Protein AF-A0A9W9CUQ9-F1 (afdb_monomer_lite)

InterPro domains:
  IPR060484 CLU5d, C-terminal domain [PF27672] (57-124)

Organism: NCBI:txid1191159

Structure (mmCIF, N/CA/C/O backbone):
data_AF-A0A9W9CUQ9-F1
#
_entry.id   AF-A0A9W9CUQ9-F1
#
loop_
_atom_site.group_PDB
_atom_site.id
_atom_site.type_symbol
_atom_site.label_atom_id
_atom_site.label_alt_id
_atom_site.label_comp_id
_atom_site.label_asym_id
_atom_site.label_entity_id
_atom_site.label_seq_id
_atom_site.pdbx_PDB_ins_code
_atom_site.Cartn_x
_atom_site.Cartn_y
_atom_site.Cartn_z
_atom_site.occupancy
_atom_site.B_iso_or_equiv
_atom_site.auth_seq_id
_atom_site.auth_comp_id
_atom_site.auth_asym_id
_atom_site.auth_atom_id
_atom_site.pdbx_PDB_model_num
ATOM 1 N N . MET A 1 1 ? 67.236 -19.296 -30.597 1.00 44.97 1 MET A N 1
ATOM 2 C CA . MET A 1 1 ? 67.811 -18.253 -29.717 1.00 44.97 1 MET A CA 1
ATOM 3 C C . MET A 1 1 ? 67.276 -18.563 -28.316 1.00 44.97 1 MET A C 1
ATOM 5 O O . MET A 1 1 ? 66.109 -18.320 -28.079 1.00 44.97 1 MET A O 1
ATOM 9 N N . LYS A 1 2 ? 67.867 -19.493 -27.552 1.00 45.69 2 LYS A N 1
ATOM 10 C CA . LYS A 1 2 ? 68.984 -19.289 -26.605 1.00 45.69 2 LYS A CA 1
ATOM 11 C C . LYS A 1 2 ? 68.823 -18.004 -25.780 1.00 45.69 2 LYS A C 1
ATOM 13 O O . LYS A 1 2 ? 69.174 -16.950 -26.288 1.00 45.69 2 LYS A O 1
ATOM 18 N N . SER A 1 3 ? 68.305 -18.129 -24.554 1.00 54.09 3 SER A N 1
ATOM 19 C CA . SER A 1 3 ? 69.015 -17.692 -23.338 1.00 54.09 3 SER A CA 1
ATOM 20 C C . SER A 1 3 ? 68.266 -18.079 -22.055 1.00 54.09 3 SER A C 1
ATOM 22 O O . SER A 1 3 ? 67.219 -17.536 -21.725 1.00 54.09 3 SER A O 1
ATOM 24 N N . THR A 1 4 ? 68.857 -19.052 -21.363 1.00 56.03 4 THR A N 1
ATOM 25 C CA . THR A 1 4 ? 68.800 -19.349 -19.918 1.00 56.03 4 THR A CA 1
ATOM 26 C C . THR A 1 4 ? 69.372 -18.176 -19.101 1.00 56.03 4 THR A C 1
ATOM 28 O O . THR A 1 4 ? 70.022 -17.346 -19.733 1.00 56.03 4 THR A O 1
ATOM 31 N N . ILE A 1 5 ? 69.249 -18.211 -17.748 1.00 55.03 5 ILE A N 1
ATOM 32 C CA . ILE A 1 5 ? 70.002 -17.485 -16.664 1.00 55.03 5 ILE A CA 1
ATOM 33 C C . ILE A 1 5 ? 69.031 -16.603 -15.835 1.00 55.03 5 ILE A C 1
ATOM 35 O O . ILE A 1 5 ? 68.306 -15.823 -16.429 1.00 55.03 5 ILE A O 1
ATOM 39 N N . ILE A 1 6 ? 68.882 -16.615 -14.499 1.00 59.88 6 ILE A N 1
ATOM 40 C CA . ILE A 1 6 ? 69.576 -17.145 -13.301 1.00 59.88 6 ILE A CA 1
ATOM 41 C C . ILE A 1 6 ? 68.516 -17.104 -12.168 1.00 59.88 6 ILE A C 1
ATOM 43 O O . ILE A 1 6 ? 67.824 -16.106 -12.011 1.00 59.88 6 ILE A O 1
ATOM 47 N N . SER A 1 7 ? 68.183 -18.208 -11.497 1.00 66.81 7 SER A N 1
ATOM 48 C CA . SER A 1 7 ? 68.726 -18.619 -10.189 1.00 66.81 7 SER A CA 1
ATOM 49 C C . SER A 1 7 ? 68.905 -17.501 -9.150 1.00 66.81 7 SER A C 1
ATOM 51 O O . SER A 1 7 ? 70.019 -17.042 -8.921 1.00 66.81 7 SER A O 1
ATOM 53 N N . LEU A 1 8 ? 67.849 -17.182 -8.405 1.00 54.94 8 LEU A N 1
ATOM 54 C CA . LEU A 1 8 ? 67.991 -16.691 -7.032 1.00 54.94 8 LEU A CA 1
ATOM 55 C C . LEU A 1 8 ? 67.170 -17.591 -6.109 1.00 54.94 8 LEU A C 1
ATOM 57 O O . LEU A 1 8 ? 65.984 -17.391 -5.866 1.00 54.94 8 LEU A O 1
ATOM 61 N N . CYS A 1 9 ? 67.849 -18.644 -5.656 1.00 54.31 9 CYS A N 1
ATOM 62 C CA . CYS A 1 9 ? 67.515 -19.382 -4.452 1.00 54.31 9 CYS A CA 1
ATOM 63 C C . CYS A 1 9 ? 67.770 -18.443 -3.269 1.00 54.31 9 CYS A C 1
ATOM 65 O O . CYS A 1 9 ? 68.913 -18.283 -2.838 1.00 54.31 9 CYS A O 1
ATOM 67 N N . THR A 1 10 ? 66.720 -17.789 -2.778 1.00 58.09 10 THR A N 1
ATOM 68 C CA . THR A 1 10 ? 66.776 -17.134 -1.473 1.00 58.09 10 THR A CA 1
ATOM 69 C C . THR A 1 10 ? 66.335 -18.147 -0.430 1.00 58.09 10 THR A C 1
ATOM 71 O O . THR A 1 10 ? 65.205 -18.634 -0.427 1.00 58.09 10 THR A O 1
ATOM 74 N N . LEU A 1 11 ? 67.315 -18.489 0.397 1.00 51.59 11 LEU A N 1
ATOM 75 C CA . LEU A 1 11 ? 67.279 -19.381 1.540 1.00 51.59 11 LEU A CA 1
ATOM 76 C C . LEU A 1 11 ? 66.112 -19.088 2.497 1.00 51.59 11 LEU A C 1
ATOM 78 O O . LEU A 1 11 ? 65.711 -17.945 2.703 1.00 51.59 11 LEU A O 1
ATOM 82 N N . MET A 1 12 ? 65.637 -20.163 3.117 1.00 59.34 12 MET A N 1
ATOM 83 C CA . MET A 1 12 ? 64.591 -20.208 4.132 1.00 59.34 12 MET A CA 1
ATOM 84 C C . MET A 1 12 ? 64.857 -19.344 5.368 1.00 59.34 12 MET A C 1
ATOM 86 O O . MET A 1 12 ? 65.977 -19.294 5.873 1.00 59.34 12 MET A O 1
ATOM 90 N N . LEU A 1 13 ? 63.771 -18.849 5.967 1.00 44.41 13 LEU A N 1
ATOM 91 C CA . LEU A 1 13 ? 63.666 -18.753 7.420 1.00 44.41 13 LEU A CA 1
ATOM 92 C C . LEU A 1 13 ? 62.272 -19.224 7.854 1.00 44.41 13 LEU A C 1
ATOM 94 O O . LEU A 1 13 ? 61.272 -18.536 7.663 1.00 44.41 13 LEU A O 1
ATOM 98 N N . ALA A 1 14 ? 62.216 -20.432 8.413 1.00 53.00 14 ALA A N 1
ATOM 99 C CA . ALA A 1 14 ? 61.066 -20.909 9.161 1.00 53.00 14 ALA A CA 1
ATOM 100 C C . ALA A 1 14 ? 61.162 -20.359 10.590 1.00 53.00 14 ALA A C 1
ATOM 102 O O . ALA A 1 14 ? 62.129 -20.637 11.296 1.00 53.00 14 ALA A O 1
ATOM 103 N N . ALA A 1 15 ? 60.152 -19.605 11.018 1.00 51.88 15 ALA A N 1
ATOM 104 C CA . ALA A 1 15 ? 59.902 -19.319 12.424 1.00 51.88 15 ALA A CA 1
ATOM 105 C C . ALA A 1 15 ? 58.519 -19.875 12.772 1.00 51.88 15 ALA A C 1
ATOM 107 O O . ALA A 1 15 ? 57.484 -19.345 12.372 1.00 51.88 15 ALA A O 1
ATOM 108 N N . SER A 1 16 ? 58.522 -20.999 13.480 1.00 60.88 16 SER A N 1
ATOM 109 C CA . SER A 1 16 ? 57.354 -21.617 14.091 1.00 60.88 16 SER A CA 1
ATOM 110 C C . SER A 1 16 ? 56.871 -20.763 15.264 1.00 60.88 16 SER A C 1
ATOM 112 O O . SER A 1 16 ? 57.527 -20.718 16.304 1.00 60.88 16 SER A O 1
ATOM 114 N N . ALA A 1 17 ? 55.712 -20.125 15.112 1.00 55.59 17 ALA A N 1
ATOM 115 C CA . ALA A 1 17 ? 54.941 -19.583 16.223 1.00 55.59 17 ALA A CA 1
ATOM 116 C C . ALA A 1 17 ? 53.722 -20.486 16.449 1.00 55.59 17 ALA A C 1
ATOM 118 O O . ALA A 1 17 ? 52.843 -20.598 15.595 1.00 55.59 17 ALA A O 1
ATOM 119 N N . ALA A 1 18 ? 53.703 -21.167 17.593 1.00 59.06 18 ALA A N 1
ATOM 120 C CA . ALA A 1 18 ? 52.558 -21.926 18.066 1.00 59.06 18 ALA A CA 1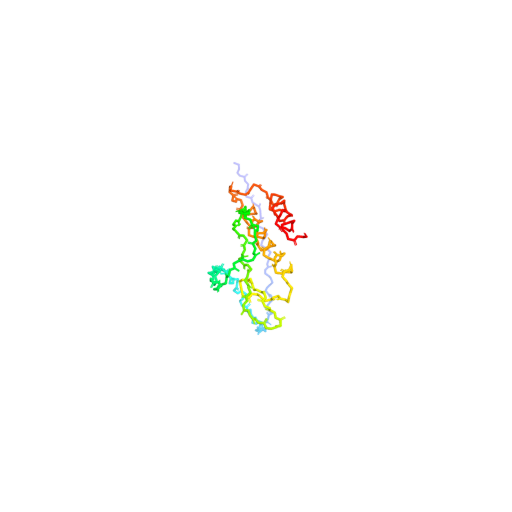
ATOM 121 C C . ALA A 1 18 ? 51.401 -20.958 18.359 1.00 59.06 18 ALA A C 1
ATOM 123 O O . ALA A 1 18 ? 51.427 -20.233 19.351 1.00 59.06 18 ALA A O 1
ATOM 124 N N . ALA A 1 19 ? 50.396 -20.932 17.485 1.00 52.47 19 ALA A N 1
ATOM 125 C CA . ALA A 1 19 ? 49.135 -20.261 17.758 1.00 52.47 19 ALA A CA 1
ATOM 126 C C . ALA A 1 19 ? 48.226 -21.225 18.529 1.00 52.47 19 ALA A C 1
ATOM 128 O O . ALA A 1 19 ? 47.807 -22.265 18.021 1.00 52.47 19 ALA A O 1
ATOM 129 N N . THR A 1 20 ? 47.939 -20.872 19.776 1.00 57.91 20 THR A N 1
ATOM 130 C CA . THR A 1 20 ? 46.820 -21.395 20.557 1.00 57.91 20 THR A CA 1
ATOM 131 C C . THR A 1 20 ? 45.529 -21.297 19.739 1.00 57.91 20 THR A C 1
ATOM 133 O O . THR A 1 20 ? 45.179 -20.198 19.301 1.00 57.91 20 THR A O 1
ATOM 136 N N . PRO A 1 21 ? 44.764 -22.385 19.542 1.00 48.25 21 PRO A N 1
ATOM 137 C CA . PRO A 1 21 ? 43.421 -22.249 19.012 1.00 48.25 21 PRO A CA 1
ATOM 138 C C . PRO A 1 21 ? 42.533 -21.690 20.130 1.00 48.25 21 PRO A C 1
ATOM 140 O O . PRO A 1 21 ? 42.012 -22.434 20.960 1.00 48.25 21 PRO A O 1
ATOM 143 N N . LEU A 1 22 ? 42.341 -20.367 20.164 1.00 58.09 22 LEU A N 1
ATOM 144 C CA . LEU A 1 22 ? 41.109 -19.842 20.740 1.00 58.09 22 LEU A CA 1
ATOM 145 C C . LEU A 1 22 ? 39.982 -20.274 19.804 1.00 58.09 22 LEU A C 1
ATOM 147 O O . LEU A 1 22 ? 39.843 -19.767 18.692 1.00 58.09 22 LEU A O 1
ATOM 151 N N . ALA A 1 23 ? 39.195 -21.237 20.271 1.00 56.00 23 ALA A N 1
ATOM 152 C CA . ALA A 1 23 ? 37.911 -21.587 19.702 1.00 56.00 23 ALA A CA 1
ATOM 153 C C . ALA A 1 23 ? 37.023 -20.333 19.657 1.00 56.00 23 ALA A C 1
ATOM 155 O O . ALA A 1 23 ? 36.369 -19.983 20.637 1.00 56.00 23 ALA A O 1
ATOM 156 N N . HIS A 1 24 ? 36.999 -19.642 18.517 1.00 42.31 24 HIS A N 1
ATOM 157 C CA . HIS A 1 24 ? 35.917 -18.726 18.203 1.00 42.31 24 HIS A CA 1
ATOM 158 C C . HIS A 1 24 ? 34.894 -19.512 17.402 1.00 42.31 24 HIS A C 1
ATOM 160 O O . HIS A 1 24 ? 35.112 -19.874 16.247 1.00 42.31 24 HIS A O 1
ATOM 166 N N . GLN A 1 25 ? 33.803 -19.847 18.081 1.00 53.12 25 GLN A N 1
ATOM 167 C CA . GLN A 1 25 ? 32.665 -20.541 17.512 1.00 53.12 25 GLN A CA 1
ATOM 168 C C . GLN A 1 25 ? 32.135 -19.717 16.339 1.00 53.12 25 GLN A C 1
ATOM 170 O O . GLN A 1 25 ? 31.430 -18.725 16.528 1.00 53.12 25 GLN A O 1
ATOM 175 N N . ALA A 1 26 ? 32.482 -20.131 15.123 1.00 50.56 26 ALA A N 1
ATOM 176 C CA . ALA A 1 26 ? 31.803 -19.700 13.920 1.00 50.56 26 ALA A CA 1
ATOM 177 C C . ALA A 1 26 ? 30.375 -20.239 14.018 1.00 50.56 26 ALA A C 1
ATOM 179 O O . ALA A 1 26 ? 30.077 -21.365 13.620 1.00 50.56 26 ALA A O 1
ATOM 180 N N . ARG A 1 27 ? 29.486 -19.446 14.621 1.00 59.94 27 ARG A N 1
ATOM 181 C CA . ARG A 1 27 ? 28.050 -19.640 14.466 1.00 59.94 27 ARG A CA 1
ATOM 182 C C . ARG A 1 27 ? 27.808 -19.453 12.979 1.00 59.94 27 ARG A C 1
ATOM 184 O O . ARG A 1 27 ? 27.834 -18.326 12.491 1.00 59.94 27 ARG A O 1
ATOM 191 N N . GLY A 1 28 ? 27.687 -20.568 12.263 1.00 49.12 28 GLY A N 1
ATOM 192 C CA . GLY A 1 28 ? 27.286 -20.574 10.871 1.00 49.12 28 GLY A CA 1
ATOM 193 C C . GLY A 1 28 ? 26.030 -19.729 10.762 1.00 49.12 28 GLY A C 1
ATOM 194 O O . GLY A 1 28 ? 24.979 -20.096 11.288 1.00 49.12 28 GLY A O 1
ATOM 195 N N . PHE A 1 29 ? 26.157 -18.565 10.135 1.00 56.50 29 PHE A N 1
ATOM 196 C CA . PHE A 1 29 ? 25.008 -17.814 9.683 1.00 56.50 29 PHE A CA 1
ATOM 197 C C . PHE A 1 29 ? 24.455 -18.610 8.507 1.00 56.50 29 PHE A C 1
ATOM 199 O O . PHE A 1 29 ? 24.848 -18.427 7.356 1.00 56.50 29 PHE A O 1
ATOM 206 N N . VAL A 1 30 ? 23.604 -19.584 8.827 1.00 57.47 30 VAL A N 1
ATOM 207 C CA . VAL A 1 30 ? 22.671 -20.127 7.857 1.00 57.47 30 VAL A CA 1
ATOM 208 C C . VAL A 1 30 ? 21.860 -18.934 7.367 1.00 57.47 30 VAL A C 1
ATOM 210 O O . VAL A 1 30 ? 20.995 -18.419 8.071 1.00 57.47 30 VAL A O 1
ATOM 213 N N . LEU A 1 31 ? 22.179 -18.454 6.164 1.00 52.91 31 LEU A N 1
ATOM 214 C CA . LEU A 1 31 ? 21.244 -17.699 5.343 1.00 52.91 31 LEU A CA 1
ATOM 215 C C . LEU A 1 31 ? 20.081 -18.652 5.062 1.00 52.91 31 LEU A C 1
ATOM 217 O O . LEU A 1 31 ? 20.022 -19.308 4.023 1.00 52.91 31 LEU A O 1
ATOM 221 N N . GLN A 1 32 ? 19.185 -18.783 6.037 1.00 53.22 32 GLN A N 1
ATOM 222 C CA . GLN A 1 32 ? 17.886 -19.388 5.848 1.00 53.22 32 GLN A CA 1
ATOM 223 C C . GLN A 1 32 ? 17.200 -18.488 4.822 1.00 53.22 32 GLN A C 1
ATOM 225 O O . GLN A 1 32 ? 16.678 -17.426 5.156 1.00 53.22 32 GLN A O 1
ATOM 230 N N . ARG A 1 33 ? 17.236 -18.889 3.547 1.00 57.75 33 ARG A N 1
ATOM 231 C CA . ARG A 1 33 ? 16.235 -18.461 2.575 1.00 57.75 33 ARG A CA 1
ATOM 232 C C . ARG A 1 33 ? 14.902 -18.937 3.139 1.00 57.75 33 ARG A C 1
ATOM 234 O O . ARG A 1 33 ? 14.455 -20.043 2.852 1.00 57.75 33 ARG A O 1
ATOM 241 N N . GLN A 1 34 ? 14.287 -18.121 3.988 1.00 57.59 34 GLN A N 1
ATOM 242 C CA . GLN A 1 34 ? 12.864 -18.216 4.238 1.00 57.59 34 GLN A CA 1
ATOM 243 C C . GLN A 1 34 ? 12.216 -17.821 2.918 1.00 57.59 34 GLN A C 1
ATOM 245 O O . GLN A 1 34 ? 11.986 -16.650 2.632 1.00 57.59 34 GLN A O 1
ATOM 250 N N . ALA A 1 35 ? 11.976 -18.824 2.077 1.00 58.88 35 ALA A N 1
ATOM 251 C CA . ALA A 1 35 ? 10.845 -18.770 1.185 1.00 58.88 35 ALA A CA 1
ATOM 252 C C . ALA A 1 35 ? 9.628 -18.652 2.103 1.00 58.88 35 ALA A C 1
ATOM 254 O O . ALA A 1 35 ? 9.089 -19.650 2.580 1.00 58.88 35 ALA A O 1
ATOM 255 N N . SER A 1 36 ? 9.256 -17.415 2.425 1.00 55.28 36 SER A 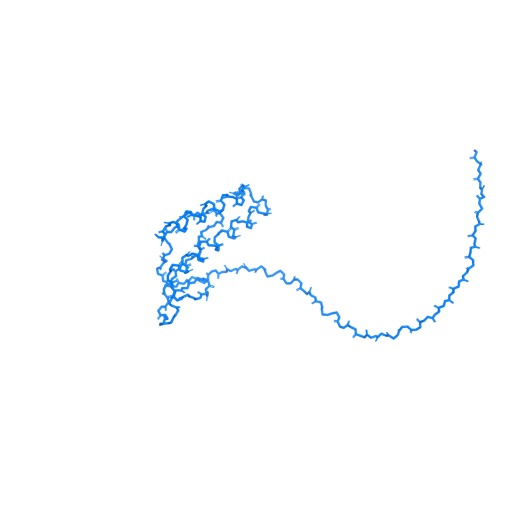N 1
ATOM 256 C CA . SER A 1 36 ? 7.939 -17.102 2.945 1.00 55.28 36 SER A CA 1
ATOM 257 C C . SER A 1 36 ? 6.978 -17.386 1.806 1.00 55.28 36 SER A C 1
ATOM 259 O O . SER A 1 36 ? 6.531 -16.490 1.100 1.00 55.28 36 SER A O 1
ATOM 261 N N . ASN A 1 37 ? 6.679 -18.666 1.599 1.00 60.00 37 ASN A N 1
ATOM 262 C CA . ASN A 1 37 ? 5.422 -19.046 1.006 1.00 60.00 37 ASN A CA 1
ATOM 263 C C . ASN A 1 37 ? 4.386 -18.741 2.084 1.00 60.00 37 ASN A C 1
ATOM 265 O O . ASN A 1 37 ? 3.957 -19.625 2.823 1.00 60.00 37 ASN A O 1
ATOM 269 N N . SER A 1 38 ? 4.092 -17.448 2.241 1.00 54.62 38 SER A N 1
ATOM 270 C CA . SER A 1 38 ? 2.952 -16.968 2.992 1.00 54.62 38 SER A CA 1
ATOM 271 C C . SER A 1 38 ? 1.746 -17.521 2.255 1.00 54.62 38 SER A C 1
ATOM 273 O O . SER A 1 38 ? 1.198 -16.891 1.357 1.00 54.62 38 SER A O 1
ATOM 275 N N . THR A 1 39 ? 1.360 -18.746 2.593 1.00 50.91 39 THR A N 1
ATOM 276 C CA . THR A 1 39 ? -0.032 -19.146 2.514 1.00 50.91 39 THR A CA 1
ATOM 277 C C . THR A 1 39 ? -0.755 -18.130 3.375 1.00 50.91 39 THR A C 1
ATOM 279 O O . THR A 1 39 ? -0.749 -18.246 4.601 1.00 50.91 39 THR A O 1
ATOM 282 N N . ALA A 1 40 ? -1.238 -17.066 2.730 1.00 55.78 40 ALA A N 1
ATOM 283 C CA . ALA A 1 40 ? -2.124 -16.092 3.325 1.00 55.78 40 ALA A CA 1
ATOM 284 C C . ALA A 1 40 ? -3.221 -16.908 4.003 1.00 55.78 40 ALA A C 1
ATOM 286 O O . ALA A 1 40 ? -3.974 -17.619 3.333 1.00 55.78 40 ALA A O 1
ATOM 287 N N . GLY A 1 41 ? -3.214 -16.917 5.337 1.00 47.31 41 GLY A N 1
ATOM 288 C CA . GLY A 1 41 ? -4.306 -17.501 6.092 1.00 47.31 41 GLY A CA 1
ATOM 289 C C . GLY A 1 41 ? -5.550 -16.769 5.630 1.00 47.31 41 GLY A C 1
ATOM 290 O O . GLY A 1 41 ? -5.634 -15.556 5.811 1.00 47.31 41 GLY A O 1
ATOM 291 N N . ALA A 1 42 ? -6.446 -17.481 4.948 1.00 50.06 42 ALA A N 1
ATOM 292 C CA . ALA A 1 42 ? -7.726 -16.941 4.541 1.00 50.06 42 ALA A CA 1
ATOM 293 C C . ALA A 1 42 ? -8.421 -16.475 5.819 1.00 50.06 42 ALA A C 1
ATOM 295 O O . ALA A 1 42 ? -8.793 -17.278 6.670 1.00 50.06 42 ALA A O 1
ATOM 296 N N . A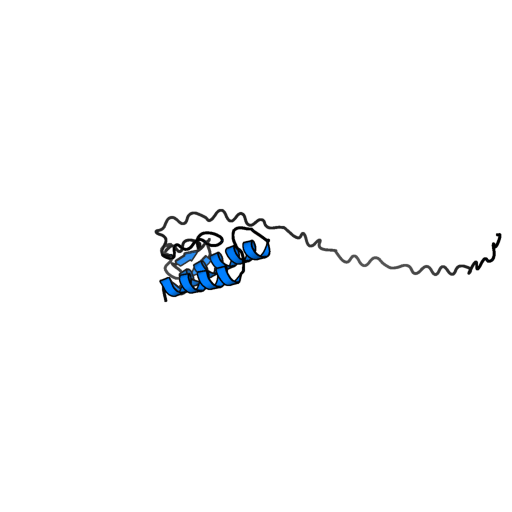LA A 1 43 ? -8.461 -15.165 6.014 1.00 56.78 43 ALA A N 1
ATOM 297 C CA . ALA A 1 43 ? -9.114 -14.593 7.162 1.00 56.78 43 ALA A CA 1
ATOM 298 C C . ALA A 1 43 ? -10.622 -14.626 6.866 1.00 56.78 43 ALA A C 1
ATOM 300 O O . ALA A 1 43 ? -11.052 -14.078 5.852 1.00 56.78 43 ALA A O 1
ATOM 301 N N . ASP A 1 44 ? -11.400 -15.311 7.709 1.00 62.78 44 ASP A N 1
ATOM 302 C CA . ASP A 1 44 ? -12.846 -15.573 7.555 1.00 62.78 44 ASP A CA 1
ATOM 303 C C . ASP A 1 44 ? -13.723 -14.313 7.758 1.00 62.78 44 ASP A C 1
ATOM 305 O O . ASP A 1 44 ? -14.695 -14.302 8.511 1.00 62.78 44 ASP A O 1
ATOM 309 N N . GLY A 1 45 ? -13.386 -13.208 7.093 1.00 74.88 45 GLY A N 1
ATOM 310 C CA . GLY A 1 45 ? -14.116 -11.947 7.169 1.00 74.88 45 GLY A CA 1
ATOM 311 C C . GLY A 1 45 ? -14.193 -11.242 5.820 1.00 74.88 45 GLY A C 1
ATOM 312 O O . GLY A 1 45 ? -13.352 -11.434 4.945 1.00 74.88 45 GLY A O 1
ATOM 313 N N . THR A 1 46 ? -15.212 -10.399 5.647 1.00 91.94 46 THR A N 1
ATOM 314 C CA . THR A 1 46 ? -15.329 -9.536 4.466 1.00 91.94 46 THR A CA 1
ATOM 315 C C . THR A 1 46 ? -14.089 -8.653 4.349 1.00 91.94 46 THR A C 1
ATOM 317 O O . THR A 1 46 ? -13.755 -7.927 5.287 1.00 91.94 46 THR A O 1
ATOM 320 N N . ASN A 1 47 ? -13.425 -8.697 3.192 1.00 95.69 47 ASN A N 1
ATOM 321 C CA . ASN A 1 47 ? -12.295 -7.823 2.906 1.00 95.69 47 ASN A CA 1
ATOM 322 C C . ASN A 1 47 ? -12.751 -6.355 2.866 1.00 95.69 47 ASN A C 1
ATOM 324 O O . ASN A 1 47 ? -13.643 -5.992 2.101 1.00 95.69 47 ASN A O 1
ATOM 328 N N . LEU A 1 48 ? -12.110 -5.520 3.678 1.00 97.00 48 LEU A N 1
ATOM 329 C CA . LEU A 1 48 ? -12.343 -4.082 3.781 1.00 97.00 48 LEU A CA 1
ATOM 330 C C . LEU A 1 48 ? -11.442 -3.268 2.839 1.00 97.00 48 LEU A C 1
ATOM 332 O O . LEU A 1 48 ? -11.683 -2.078 2.662 1.00 97.00 48 LEU A O 1
ATOM 336 N N . GLN A 1 49 ? -10.418 -3.881 2.235 1.00 97.44 49 GLN A N 1
ATOM 337 C CA . GLN A 1 49 ? -9.610 -3.249 1.194 1.00 97.44 49 GLN A CA 1
ATOM 338 C C . GLN A 1 49 ? -10.374 -3.257 -0.132 1.00 97.44 49 GLN A C 1
ATOM 340 O O . GLN A 1 49 ? -10.551 -4.306 -0.751 1.00 97.44 49 GLN A O 1
ATOM 345 N N . THR A 1 50 ? -10.825 -2.080 -0.561 1.00 96.62 50 THR A N 1
ATOM 346 C CA . THR A 1 50 ? -11.641 -1.896 -1.768 1.00 96.62 50 THR A CA 1
ATOM 347 C C . THR A 1 50 ? -10.813 -1.616 -3.018 1.00 96.62 50 THR A C 1
ATOM 349 O O . THR A 1 50 ? -11.347 -1.701 -4.124 1.00 96.62 50 THR A O 1
ATOM 352 N N . PHE A 1 51 ? -9.523 -1.297 -2.875 1.00 97.88 51 PHE A N 1
ATOM 353 C CA . PHE A 1 51 ? -8.638 -1.114 -4.016 1.00 97.88 51 PHE A CA 1
ATOM 354 C C . PHE A 1 51 ? -8.432 -2.434 -4.771 1.00 97.88 51 PHE A C 1
ATOM 356 O O . PHE A 1 51 ? -8.087 -3.457 -4.182 1.00 97.88 51 PHE A O 1
ATOM 363 N N . THR A 1 52 ? -8.631 -2.406 -6.090 1.00 97.25 52 THR A N 1
ATOM 364 C CA . THR A 1 52 ? -8.622 -3.599 -6.956 1.00 97.25 52 THR A CA 1
ATOM 365 C C . THR A 1 52 ? -7.465 -3.637 -7.951 1.00 97.25 52 THR A C 1
ATOM 367 O O . THR A 1 52 ? -7.379 -4.578 -8.738 1.00 97.25 52 THR A O 1
ATOM 370 N N . GLY A 1 53 ? -6.562 -2.647 -7.941 1.00 97.00 53 GLY A N 1
ATOM 371 C CA . GLY A 1 53 ? -5.336 -2.710 -8.738 1.00 97.00 53 GLY A CA 1
ATOM 372 C C . GLY A 1 53 ? -4.487 -3.917 -8.333 1.00 97.00 53 GLY A C 1
ATOM 373 O O . GLY A 1 53 ? -4.470 -4.295 -7.164 1.00 97.00 53 GLY A O 1
ATOM 374 N N . THR A 1 54 ? -3.814 -4.549 -9.297 1.00 97.00 54 THR A N 1
ATOM 375 C CA . THR A 1 54 ? -3.122 -5.841 -9.106 1.00 97.00 54 THR A CA 1
ATOM 376 C C . THR A 1 54 ? -1.696 -5.871 -9.667 1.00 97.00 54 THR A C 1
ATOM 378 O O . THR A 1 54 ? -1.152 -6.945 -9.932 1.00 97.00 54 THR A O 1
ATOM 381 N N . LEU A 1 55 ? -1.065 -4.707 -9.865 1.00 97.12 55 LEU A N 1
ATOM 382 C CA . LEU A 1 55 ? 0.304 -4.662 -10.379 1.00 97.12 55 LEU A CA 1
ATOM 383 C C . LEU A 1 55 ? 1.238 -5.210 -9.297 1.00 97.12 55 LEU A C 1
ATOM 385 O O . LEU A 1 55 ? 1.372 -4.650 -8.215 1.00 97.12 55 LEU A O 1
ATOM 389 N N . GLY A 1 56 ? 1.866 -6.342 -9.595 1.00 95.62 56 GLY A N 1
ATOM 390 C CA . GLY A 1 56 ? 2.651 -7.087 -8.621 1.00 95.62 56 GLY A CA 1
ATOM 391 C C . GLY A 1 56 ? 1.853 -7.889 -7.594 1.00 95.62 56 GLY A C 1
ATOM 392 O O . GLY A 1 56 ? 2.400 -8.268 -6.559 1.00 95.62 56 GLY A O 1
ATOM 393 N N . GLY A 1 57 ? 0.586 -8.183 -7.899 1.00 97.06 57 GLY A N 1
ATOM 394 C CA . GLY A 1 57 ? -0.320 -8.978 -7.072 1.00 97.06 57 GLY A CA 1
ATOM 395 C C . GLY A 1 57 ? -1.436 -8.142 -6.451 1.00 97.06 57 GLY A C 1
ATOM 396 O O . GLY A 1 57 ? -1.411 -6.915 -6.487 1.00 97.06 57 GLY A O 1
ATOM 397 N N . ALA A 1 58 ? -2.446 -8.809 -5.893 1.00 97.44 58 ALA A N 1
ATOM 398 C CA . ALA A 1 58 ? -3.505 -8.137 -5.144 1.00 97.44 58 ALA A CA 1
ATOM 399 C C . ALA A 1 58 ? -2.988 -7.646 -3.783 1.00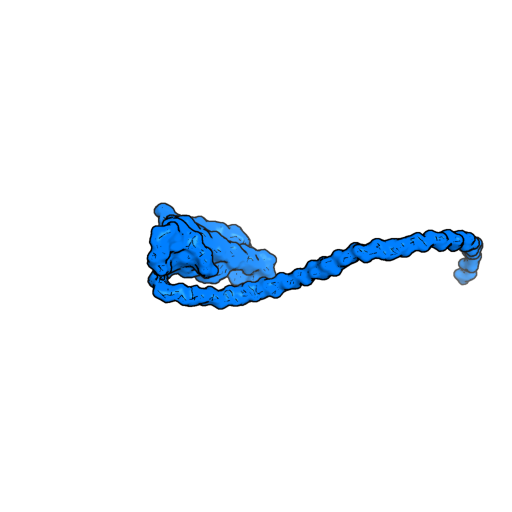 97.44 58 ALA A C 1
ATOM 401 O O . ALA A 1 58 ? -2.128 -8.284 -3.169 1.00 97.44 58 ALA A O 1
ATOM 402 N N . ALA A 1 59 ? -3.537 -6.536 -3.294 1.00 97.75 59 ALA A N 1
ATOM 403 C CA . ALA A 1 59 ? -3.280 -6.095 -1.933 1.00 97.75 59 ALA A CA 1
ATOM 404 C C . ALA A 1 59 ? -3.833 -7.121 -0.922 1.00 97.75 59 ALA A C 1
ATOM 406 O O . ALA A 1 59 ? -4.943 -7.626 -1.127 1.00 97.75 59 ALA A O 1
ATOM 407 N N . PRO A 1 60 ? -3.085 -7.463 0.147 1.00 97.69 60 PRO A N 1
ATOM 408 C CA . PRO A 1 60 ? -3.563 -8.408 1.149 1.00 97.69 60 PRO A CA 1
ATOM 409 C C . PRO A 1 60 ? -4.888 -7.951 1.773 1.00 97.69 60 PRO A C 1
ATOM 411 O O . PRO A 1 60 ? -5.065 -6.756 2.021 1.00 97.69 60 PRO A O 1
ATOM 414 N N . PRO A 1 61 ? -5.821 -8.873 2.055 1.00 97.19 61 PRO A N 1
ATOM 415 C CA . PRO A 1 61 ? -7.117 -8.498 2.587 1.00 97.19 61 PRO A CA 1
ATOM 416 C C . PRO A 1 61 ? -6.978 -7.878 3.978 1.00 97.19 61 PRO A C 1
ATOM 418 O O . PRO A 1 61 ? -6.217 -8.357 4.822 1.00 97.19 61 PRO A O 1
ATOM 421 N N . VAL A 1 62 ? -7.767 -6.836 4.226 1.00 97.88 62 VAL A N 1
ATOM 422 C CA . VAL A 1 62 ? -7.965 -6.281 5.565 1.00 97.88 62 VAL A CA 1
ATOM 423 C C . VAL A 1 62 ? -9.269 -6.844 6.096 1.00 97.88 62 VAL A C 1
ATOM 425 O O . VAL A 1 62 ? -10.315 -6.591 5.507 1.00 97.88 62 VAL A O 1
ATOM 428 N N . VAL A 1 63 ? -9.245 -7.565 7.213 1.00 97.31 63 VAL A N 1
ATOM 429 C CA . VAL A 1 63 ? -10.482 -8.059 7.839 1.00 97.31 63 VAL A CA 1
ATOM 430 C C . VAL A 1 63 ? -10.626 -7.558 9.264 1.00 97.31 63 VAL A C 1
ATOM 432 O O . VAL A 1 63 ? -9.634 -7.313 9.952 1.00 97.31 63 VAL A O 1
ATOM 435 N N . ASN A 1 64 ? -11.871 -7.435 9.718 1.00 95.94 64 ASN A N 1
ATOM 436 C CA . ASN A 1 64 ? -12.179 -7.229 11.125 1.00 95.94 64 ASN A CA 1
ATOM 437 C C . ASN A 1 64 ? -12.348 -8.594 11.811 1.00 95.94 64 ASN A C 1
ATOM 439 O O . ASN A 1 64 ? -13.242 -9.352 11.444 1.00 95.94 64 ASN A O 1
ATOM 443 N N . ASN A 1 65 ? -11.495 -8.905 12.787 1.00 93.56 65 ASN A N 1
ATOM 444 C CA . ASN A 1 65 ? -11.514 -10.173 13.522 1.00 93.56 65 ASN A CA 1
ATOM 445 C C . ASN A 1 65 ? -12.327 -10.119 14.834 1.00 93.56 65 ASN A C 1
ATOM 447 O O . ASN A 1 65 ? -12.368 -11.107 15.564 1.00 93.56 65 ASN A O 1
ATOM 451 N N . GLY A 1 66 ? -12.936 -8.974 15.160 1.00 92.81 66 GLY A N 1
ATOM 452 C CA . GLY A 1 66 ? -13.722 -8.771 16.377 1.00 92.81 66 GLY A CA 1
ATOM 453 C C . GLY A 1 66 ? -12.914 -8.515 17.655 1.00 92.81 66 GLY A C 1
ATOM 454 O O . GLY A 1 66 ? -13.516 -8.405 18.723 1.00 92.81 66 GLY A O 1
ATOM 455 N N . ASP A 1 67 ? -11.581 -8.397 17.591 1.00 94.88 67 ASP A N 1
ATOM 456 C CA . ASP A 1 67 ? -10.765 -8.060 18.764 1.00 94.88 67 ASP A CA 1
ATOM 457 C C . ASP A 1 67 ? -11.066 -6.639 19.269 1.00 94.88 67 ASP A C 1
ATOM 459 O O . ASP A 1 67 ? -11.043 -5.667 18.516 1.00 94.88 67 ASP A O 1
ATOM 463 N N . ALA A 1 68 ? -11.306 -6.494 20.574 1.00 95.75 68 ALA A N 1
ATOM 464 C CA . ALA A 1 68 ? -11.737 -5.224 21.159 1.00 95.75 68 ALA A CA 1
ATOM 465 C C . ALA A 1 68 ? -10.658 -4.122 21.162 1.00 95.75 68 ALA A C 1
ATOM 467 O O . ALA A 1 68 ? -10.987 -2.951 21.352 1.00 95.75 68 ALA A O 1
ATOM 468 N N . LYS A 1 69 ? -9.372 -4.466 21.010 1.00 97.19 69 LYS A N 1
ATOM 469 C CA . LYS A 1 69 ? -8.251 -3.513 21.084 1.00 97.19 69 LYS A CA 1
ATOM 470 C C . LYS A 1 69 ? -7.604 -3.265 19.725 1.00 97.19 69 LYS A C 1
ATOM 472 O O . LYS A 1 69 ? -7.152 -2.152 19.465 1.00 97.19 69 LYS A O 1
ATOM 477 N N . ARG A 1 70 ? -7.495 -4.296 18.888 1.00 97.81 70 ARG A N 1
ATOM 478 C CA . ARG A 1 70 ? -6.830 -4.272 17.578 1.00 97.81 70 ARG A CA 1
ATOM 479 C C . ARG A 1 70 ? -7.634 -5.105 16.563 1.00 97.81 70 ARG A C 1
ATOM 481 O O . ARG A 1 70 ? -7.147 -6.149 16.126 1.00 97.81 70 ARG A O 1
ATOM 488 N N . PRO A 1 71 ? -8.849 -4.654 16.198 1.00 96.81 71 PRO A N 1
ATOM 489 C CA . PRO A 1 71 ? -9.799 -5.450 15.418 1.00 96.81 71 PRO A CA 1
ATOM 490 C C . PRO A 1 71 ? -9.365 -5.707 13.972 1.00 96.81 71 PRO A C 1
ATOM 492 O O . PRO A 1 71 ? -9.840 -6.651 13.350 1.00 96.81 71 PRO A O 1
ATOM 495 N N . PHE A 1 72 ? -8.513 -4.862 13.389 1.00 98.06 72 PHE A N 1
ATOM 496 C CA . PHE A 1 72 ? -8.187 -4.950 11.964 1.00 98.06 72 PHE A CA 1
ATOM 497 C C . PHE A 1 72 ? -6.953 -5.807 11.748 1.00 98.06 72 PHE A C 1
ATOM 499 O O . PHE A 1 72 ? -5.941 -5.587 12.408 1.00 98.06 72 PHE A O 1
ATOM 506 N N . THR A 1 73 ? -7.008 -6.750 10.811 1.00 97.25 73 THR A N 1
ATOM 507 C CA . THR A 1 73 ? -5.911 -7.692 10.573 1.00 97.25 73 THR A CA 1
ATOM 508 C C . THR A 1 73 ? -5.522 -7.823 9.115 1.00 97.25 73 THR A C 1
ATOM 510 O O . THR A 1 73 ? -6.364 -7.668 8.234 1.00 97.25 73 THR A O 1
ATOM 513 N N . ILE A 1 74 ? -4.233 -8.093 8.892 1.00 96.75 74 ILE A N 1
ATOM 514 C CA . ILE A 1 74 ? -3.614 -8.297 7.576 1.00 96.75 74 ILE A CA 1
ATOM 515 C C . ILE A 1 74 ? -2.506 -9.327 7.738 1.00 96.75 74 ILE A C 1
ATOM 517 O O . ILE A 1 74 ? -1.543 -9.065 8.457 1.00 96.75 74 ILE A O 1
ATOM 521 N N . ASP A 1 75 ? -2.615 -10.488 7.094 1.00 92.25 75 ASP A N 1
ATOM 522 C CA . ASP A 1 75 ? -1.607 -11.560 7.180 1.00 92.25 75 ASP A CA 1
ATOM 523 C C . ASP A 1 75 ? -1.166 -11.895 8.629 1.00 92.25 75 ASP A C 1
ATOM 525 O O . ASP A 1 75 ? -0.003 -12.213 8.879 1.00 92.25 75 ASP A O 1
ATOM 529 N N . GLY A 1 76 ? -2.072 -11.771 9.606 1.00 91.38 76 GLY A N 1
ATOM 530 C CA . GLY A 1 76 ? -1.792 -11.990 11.032 1.00 91.38 76 GLY A CA 1
ATOM 531 C C . GLY A 1 76 ? -1.273 -10.774 11.818 1.00 91.38 76 GLY A C 1
ATOM 532 O O . GLY A 1 76 ? -1.300 -10.806 13.050 1.00 91.38 76 GLY A O 1
ATOM 533 N N . ASP A 1 77 ? -0.873 -9.679 11.162 1.00 96.00 77 ASP A N 1
ATOM 534 C CA . ASP A 1 77 ? -0.637 -8.397 11.840 1.00 96.00 77 ASP A CA 1
ATOM 535 C C . ASP A 1 77 ? -1.973 -7.789 12.277 1.00 96.00 77 ASP A C 1
ATOM 537 O O . ASP A 1 77 ? -2.964 -7.899 11.561 1.00 96.00 77 ASP A O 1
ATOM 541 N N . THR A 1 78 ? -2.002 -7.106 13.424 1.00 97.62 78 THR A N 1
ATOM 542 C CA . THR A 1 78 ? -3.212 -6.474 13.983 1.00 97.62 78 THR A CA 1
ATOM 543 C C . THR A 1 78 ? -3.050 -4.951 14.094 1.00 97.62 78 THR A C 1
ATOM 545 O O . THR A 1 78 ? -1.976 -4.442 14.418 1.00 97.62 78 THR A O 1
ATOM 548 N N . PHE A 1 79 ? -4.117 -4.186 13.884 1.00 97.94 79 PHE A N 1
ATOM 549 C CA . PHE A 1 79 ? -4.113 -2.722 13.868 1.00 97.94 79 PHE A CA 1
ATOM 550 C C . PHE A 1 79 ? -5.290 -2.184 14.677 1.00 97.94 79 PHE A C 1
ATOM 552 O O . PHE A 1 79 ? -6.377 -2.756 14.686 1.00 97.94 79 PHE A O 1
ATOM 559 N N . VAL A 1 80 ? -5.063 -1.057 15.353 1.00 97.94 80 VAL A N 1
ATOM 560 C CA . VAL A 1 80 ? -6.112 -0.350 16.106 1.00 97.94 80 VAL A CA 1
ATOM 561 C C . VAL A 1 80 ? -7.054 0.394 15.155 1.00 97.94 80 VAL A C 1
ATOM 563 O O . VAL A 1 80 ? -8.261 0.390 15.355 1.00 97.94 80 VAL A O 1
ATOM 566 N N . ASN A 1 81 ? -6.505 1.008 14.100 1.00 96.62 81 ASN A N 1
ATOM 567 C CA . ASN A 1 81 ? -7.233 1.896 13.192 1.00 96.62 81 ASN A CA 1
ATOM 568 C C . ASN A 1 81 ? -7.337 1.298 11.785 1.00 96.62 81 ASN A C 1
ATOM 570 O O . ASN A 1 81 ? -6.329 0.833 11.245 1.00 96.62 81 ASN A O 1
ATOM 574 N N . LEU A 1 82 ? -8.520 1.402 11.168 1.00 97.12 82 LEU A N 1
ATOM 575 C CA . LEU A 1 82 ? -8.785 0.873 9.826 1.00 97.12 82 LEU A CA 1
ATOM 576 C C . LEU A 1 82 ? -7.869 1.496 8.766 1.00 97.12 82 LEU A C 1
ATOM 578 O O . LEU A 1 82 ? -7.227 0.756 8.032 1.00 97.12 82 LEU A O 1
ATOM 582 N N . ASN A 1 83 ? -7.724 2.827 8.729 1.00 97.81 83 ASN A N 1
ATOM 583 C CA . ASN A 1 83 ? -6.855 3.489 7.742 1.00 97.81 83 ASN A CA 1
ATOM 584 C C . ASN A 1 83 ? -5.390 3.044 7.860 1.00 97.81 83 ASN A C 1
ATOM 586 O O . ASN A 1 83 ? -4.704 2.908 6.852 1.00 97.81 83 ASN A O 1
ATOM 590 N N . GLY A 1 84 ? -4.914 2.759 9.078 1.00 97.69 84 GLY A N 1
ATOM 591 C CA . GLY A 1 84 ? -3.572 2.210 9.283 1.00 97.69 84 GLY A CA 1
ATOM 592 C C . GLY A 1 84 ? -3.426 0.800 8.707 1.00 97.69 84 GLY A C 1
ATOM 593 O O . GLY A 1 84 ? -2.395 0.480 8.118 1.00 97.69 84 GLY A O 1
ATOM 594 N N . ALA A 1 85 ? -4.470 -0.023 8.827 1.00 98.19 85 ALA A N 1
ATOM 595 C CA . ALA A 1 85 ? -4.510 -1.333 8.194 1.00 98.19 85 ALA A CA 1
ATOM 596 C C . ALA A 1 85 ? -4.569 -1.211 6.657 1.00 98.19 85 ALA A C 1
ATOM 598 O O . ALA A 1 85 ? -3.738 -1.783 5.957 1.00 98.19 85 ALA A O 1
ATOM 599 N N . LEU A 1 86 ? -5.482 -0.406 6.113 1.00 98.50 86 LEU A N 1
ATOM 600 C CA . LEU A 1 86 ? -5.611 -0.203 4.665 1.00 98.50 86 LEU A CA 1
ATOM 601 C C . LEU A 1 86 ? -4.304 0.299 4.034 1.00 98.50 86 LEU A C 1
ATOM 603 O O . LEU A 1 86 ? -3.846 -0.281 3.049 1.00 98.50 86 LEU A O 1
ATOM 607 N N . GLY A 1 87 ? -3.640 1.276 4.659 1.00 98.31 87 GLY A N 1
ATOM 608 C CA . GLY A 1 87 ? -2.329 1.748 4.211 1.00 98.31 87 GLY A CA 1
ATOM 609 C C . GLY A 1 87 ? -1.264 0.653 4.242 1.00 98.31 87 GLY A C 1
ATOM 610 O O . GLY A 1 87 ? -0.542 0.462 3.264 1.00 98.31 87 GLY A O 1
ATOM 611 N N . ARG A 1 88 ? -1.215 -0.154 5.310 1.00 98.31 88 ARG A N 1
ATOM 612 C CA . ARG A 1 88 ? -0.265 -1.271 5.392 1.00 98.31 88 ARG A CA 1
ATOM 613 C C . ARG A 1 88 ? -0.525 -2.353 4.339 1.00 98.31 88 ARG A C 1
ATOM 615 O O . ARG A 1 88 ? 0.431 -2.955 3.852 1.00 98.31 88 ARG A O 1
ATOM 622 N N . SER A 1 89 ? -1.785 -2.590 3.982 1.00 98.44 89 SER A N 1
ATOM 623 C CA . SER A 1 89 ? -2.181 -3.465 2.874 1.00 98.44 89 SER A CA 1
ATOM 624 C C . SER A 1 89 ? -1.617 -2.954 1.539 1.00 98.44 89 SER A C 1
ATOM 626 O O . SER A 1 89 ? -0.977 -3.723 0.820 1.00 98.44 89 SER A O 1
ATOM 628 N N . CYS A 1 90 ? -1.779 -1.661 1.232 1.00 98.62 90 CYS A N 1
ATOM 629 C CA . CYS A 1 90 ? -1.202 -1.045 0.029 1.00 98.62 90 CYS A CA 1
ATOM 630 C C . CYS A 1 90 ? 0.329 -1.164 0.002 1.00 98.62 90 CYS A C 1
ATOM 632 O O . CYS A 1 90 ? 0.915 -1.619 -0.979 1.00 98.62 90 CYS A O 1
ATOM 634 N N . ASP A 1 91 ? 0.991 -0.877 1.123 1.00 98.50 91 ASP A N 1
ATOM 635 C CA . ASP A 1 91 ? 2.452 -0.940 1.185 1.00 98.50 91 ASP A CA 1
ATOM 636 C C . ASP A 1 91 ? 2.986 -2.375 1.012 1.00 98.50 91 ASP A C 1
ATOM 638 O O . ASP A 1 91 ? 4.064 -2.582 0.445 1.00 98.50 91 ASP A O 1
ATOM 642 N N . ARG A 1 92 ? 2.250 -3.398 1.477 1.00 98.50 92 ARG A N 1
ATOM 643 C CA . ARG A 1 92 ? 2.597 -4.809 1.226 1.00 98.50 92 ARG A CA 1
ATOM 644 C C . ARG A 1 92 ? 2.498 -5.153 -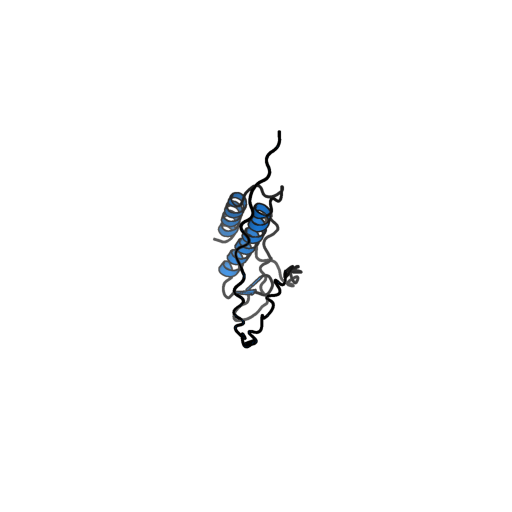0.262 1.00 98.50 92 ARG A C 1
ATOM 646 O O . ARG A 1 92 ? 3.431 -5.769 -0.779 1.00 98.50 92 ARG A O 1
ATOM 653 N N . GLN A 1 93 ? 1.448 -4.701 -0.953 1.00 98.69 93 GLN A N 1
ATOM 654 C CA . GLN A 1 93 ? 1.333 -4.837 -2.411 1.00 98.69 93 GLN A CA 1
ATOM 655 C C . GLN A 1 93 ? 2.509 -4.169 -3.124 1.00 98.69 93 GLN A C 1
ATOM 657 O O . GLN A 1 93 ? 3.182 -4.791 -3.944 1.00 98.69 93 GLN A O 1
ATOM 662 N N . LYS A 1 94 ? 2.808 -2.918 -2.765 1.00 98.75 94 LYS A N 1
ATOM 663 C CA . LYS A 1 94 ? 3.912 -2.157 -3.349 1.00 98.75 94 LYS A CA 1
ATOM 664 C C . LYS A 1 94 ? 5.242 -2.882 -3.195 1.00 98.75 94 LYS A C 1
ATOM 666 O O . LYS A 1 94 ? 6.022 -2.936 -4.141 1.00 98.75 94 LYS A O 1
ATOM 671 N N . ASN A 1 95 ? 5.514 -3.455 -2.025 1.00 98.50 95 ASN A N 1
ATOM 672 C CA . ASN A 1 95 ? 6.751 -4.199 -1.786 1.00 98.50 95 ASN A CA 1
ATOM 673 C C . ASN A 1 95 ? 6.828 -5.492 -2.612 1.00 98.50 95 ASN A C 1
ATOM 675 O O . ASN A 1 95 ? 7.908 -5.823 -3.107 1.00 98.50 95 ASN A O 1
ATOM 679 N N . ALA A 1 96 ? 5.707 -6.196 -2.801 1.00 98.31 96 ALA A N 1
ATOM 680 C CA . ALA A 1 96 ? 5.641 -7.347 -3.701 1.00 98.31 96 ALA A CA 1
ATOM 681 C C . ALA A 1 96 ? 5.909 -6.923 -5.156 1.00 98.31 96 ALA A C 1
ATOM 683 O O . ALA A 1 96 ? 6.794 -7.476 -5.807 1.00 98.31 96 ALA A O 1
ATOM 684 N N . CYS A 1 97 ? 5.253 -5.856 -5.616 1.00 98.75 97 CYS A N 1
ATOM 685 C CA . CYS A 1 97 ? 5.475 -5.258 -6.930 1.00 98.75 97 CYS A CA 1
ATOM 686 C C . CYS A 1 97 ? 6.930 -4.830 -7.150 1.00 98.75 97 CYS A C 1
ATOM 688 O O . CYS A 1 97 ? 7.554 -5.208 -8.140 1.00 98.75 97 CYS A O 1
ATOM 690 N N . ALA A 1 98 ? 7.513 -4.100 -6.200 1.00 98.62 98 ALA A N 1
ATOM 691 C CA . ALA A 1 98 ? 8.896 -3.650 -6.289 1.00 98.62 98 ALA A CA 1
ATOM 692 C C . ALA A 1 98 ? 9.876 -4.832 -6.291 1.00 98.62 98 ALA A C 1
ATOM 694 O O . ALA A 1 98 ? 10.902 -4.774 -6.963 1.00 98.62 98 ALA A O 1
ATOM 695 N N . SER A 1 99 ? 9.563 -5.916 -5.574 1.00 98.44 99 SER A N 1
ATOM 696 C CA . SER A 1 99 ? 10.372 -7.139 -5.596 1.00 98.44 99 SER A CA 1
ATOM 697 C C . SER A 1 99 ? 10.377 -7.787 -6.981 1.00 98.44 99 SER A C 1
ATOM 699 O O . SER A 1 99 ? 11.441 -8.191 -7.445 1.00 98.44 99 SER A O 1
ATOM 701 N N . LEU A 1 100 ? 9.232 -7.815 -7.673 1.00 98.06 100 LEU A N 1
ATOM 702 C CA . LEU A 1 100 ? 9.146 -8.294 -9.056 1.00 98.06 100 LEU A CA 1
ATOM 703 C C . LEU A 1 100 ? 9.929 -7.396 -10.017 1.00 98.06 100 LEU A C 1
ATOM 705 O O . LEU A 1 100 ? 10.780 -7.900 -10.751 1.00 98.06 100 LEU A O 1
ATOM 709 N N . ALA A 1 101 ? 9.730 -6.076 -9.941 1.00 98.06 101 ALA A N 1
ATOM 710 C CA . ALA A 1 101 ? 10.466 -5.108 -10.756 1.00 98.06 101 ALA A CA 1
ATOM 711 C C . ALA A 1 101 ? 11.988 -5.266 -10.589 1.00 98.06 101 ALA A C 1
ATOM 713 O O . ALA A 1 101 ? 12.731 -5.347 -11.564 1.00 98.06 101 ALA A O 1
ATOM 714 N N . ASN A 1 102 ? 12.458 -5.385 -9.344 1.00 97.69 102 ASN A N 1
ATOM 715 C CA . ASN A 1 102 ? 13.878 -5.569 -9.036 1.00 97.69 102 ASN A CA 1
ATOM 716 C C . ASN A 1 102 ? 14.410 -6.955 -9.431 1.00 97.69 102 ASN A C 1
ATOM 718 O O . ASN A 1 102 ? 15.615 -7.112 -9.619 1.00 97.69 102 ASN A O 1
ATOM 722 N N . SER A 1 103 ? 13.539 -7.960 -9.553 1.00 97.81 103 SER A N 1
ATOM 723 C CA . SER A 1 103 ? 13.914 -9.297 -10.027 1.00 97.81 103 SER A CA 1
ATOM 724 C C . SER A 1 103 ? 14.023 -9.400 -11.553 1.00 97.81 103 SER A C 1
ATOM 726 O O . SER A 1 103 ? 14.487 -10.423 -12.054 1.00 97.81 103 SER A O 1
ATOM 728 N N . GLY A 1 104 ? 13.637 -8.347 -12.286 1.00 95.50 104 GLY A N 1
ATOM 729 C CA . GLY A 1 104 ? 13.591 -8.350 -13.748 1.00 95.50 104 GLY A CA 1
ATOM 730 C C . GLY A 1 104 ? 12.364 -9.063 -14.319 1.00 95.50 104 GLY A C 1
ATOM 731 O O . GLY A 1 104 ? 12.413 -9.543 -15.451 1.00 95.50 104 GLY A O 1
ATOM 732 N N . ASP A 1 105 ? 11.280 -9.165 -13.545 1.00 96.44 105 ASP A N 1
ATOM 733 C CA . ASP A 1 105 ? 10.025 -9.739 -14.022 1.00 96.44 105 ASP A CA 1
ATOM 734 C C . ASP A 1 105 ? 9.444 -8.884 -15.162 1.00 96.44 105 ASP A C 1
ATOM 736 O O . ASP A 1 105 ? 9.290 -7.669 -15.036 1.00 96.44 105 ASP A O 1
ATOM 740 N N . ALA A 1 106 ? 9.103 -9.517 -16.286 1.00 93.88 106 ALA A N 1
ATOM 741 C CA . ALA A 1 106 ? 8.630 -8.818 -17.480 1.00 93.88 106 ALA A CA 1
ATOM 742 C C . ALA A 1 106 ? 7.241 -8.167 -17.316 1.00 93.88 106 ALA A C 1
ATOM 744 O O . ALA A 1 106 ? 6.856 -7.338 -18.140 1.00 93.88 106 ALA A O 1
ATOM 745 N N . THR A 1 107 ? 6.479 -8.536 -16.282 1.00 95.06 107 THR A N 1
ATOM 746 C CA . THR A 1 107 ? 5.139 -7.992 -16.009 1.00 95.06 107 THR A CA 1
ATOM 747 C C . THR A 1 107 ? 5.170 -6.648 -15.282 1.00 95.06 107 THR A C 1
ATOM 749 O O . THR A 1 107 ? 4.183 -5.913 -15.329 1.00 95.06 107 THR A O 1
ATOM 752 N N . VAL A 1 108 ? 6.294 -6.292 -14.646 1.00 96.31 108 VAL A N 1
ATOM 753 C CA . VAL A 1 108 ? 6.463 -5.030 -13.915 1.00 96.31 108 VAL A CA 1
ATOM 754 C C . VAL A 1 108 ? 7.704 -4.311 -14.434 1.00 96.31 108 VAL A C 1
ATOM 756 O O . VAL A 1 108 ? 8.833 -4.685 -14.137 1.00 96.31 108 VAL A O 1
ATOM 759 N N . THR A 1 109 ? 7.501 -3.245 -15.207 1.00 92.56 109 THR A N 1
ATOM 760 C CA . THR A 1 109 ? 8.601 -2.604 -15.949 1.00 92.56 109 THR A CA 1
ATOM 761 C C . THR A 1 109 ? 9.436 -1.637 -15.109 1.00 92.56 109 THR A C 1
ATOM 763 O O . THR A 1 109 ? 10.569 -1.332 -15.478 1.00 92.56 109 THR A O 1
ATOM 766 N N . SER A 1 110 ? 8.910 -1.137 -13.982 1.00 97.62 110 SER A N 1
ATOM 767 C CA . SER A 1 110 ? 9.674 -0.304 -13.044 1.00 97.62 110 SER A CA 1
ATOM 768 C C . SER A 1 110 ? 9.037 -0.226 -11.654 1.00 97.62 110 SER A C 1
ATOM 770 O O . SER A 1 110 ? 7.828 -0.385 -11.496 1.00 97.62 110 SER A O 1
ATOM 772 N N . VAL A 1 111 ? 9.851 0.114 -10.648 1.00 98.25 111 VAL A N 1
ATOM 773 C CA . VAL A 1 111 ? 9.372 0.426 -9.287 1.00 98.25 111 VAL A CA 1
ATOM 774 C C . VAL A 1 111 ? 8.459 1.659 -9.276 1.00 98.25 111 VAL A C 1
ATOM 776 O O . VAL A 1 111 ? 7.532 1.704 -8.476 1.00 98.25 111 VAL A O 1
ATOM 779 N N . ALA A 1 112 ? 8.646 2.607 -10.201 1.00 98.56 112 ALA A N 1
ATOM 780 C CA . ALA A 1 112 ? 7.796 3.794 -10.302 1.00 98.56 112 ALA A CA 1
ATOM 781 C C . ALA A 1 112 ? 6.321 3.436 -10.561 1.00 98.56 112 ALA A C 1
ATOM 783 O O . ALA A 1 112 ? 5.436 4.013 -9.943 1.00 98.56 112 ALA A O 1
ATOM 784 N N . GLN A 1 113 ? 6.044 2.409 -11.376 1.00 98.25 113 GLN A N 1
ATOM 785 C CA . GLN A 1 113 ? 4.668 1.928 -11.568 1.00 98.25 113 GLN A CA 1
ATOM 786 C C . GLN A 1 113 ? 4.066 1.353 -10.275 1.00 98.25 113 GLN A C 1
ATOM 788 O O . GLN A 1 113 ? 2.865 1.478 -10.036 1.00 98.25 113 GLN A O 1
ATOM 793 N N . CYS A 1 114 ? 4.895 0.731 -9.430 1.00 98.69 114 CYS A N 1
ATOM 794 C CA . CYS A 1 114 ? 4.474 0.252 -8.115 1.00 98.69 114 CYS A CA 1
ATOM 795 C C . CYS A 1 114 ? 4.158 1.415 -7.167 1.00 98.69 114 CYS A C 1
ATOM 797 O O . CYS A 1 114 ? 3.203 1.330 -6.399 1.00 98.69 114 CYS A O 1
ATOM 799 N N . ASP A 1 115 ? 4.950 2.491 -7.213 1.00 98.75 115 ASP A N 1
ATOM 800 C CA . ASP A 1 115 ? 4.705 3.706 -6.430 1.00 98.75 115 ASP A CA 1
ATOM 801 C C . ASP A 1 115 ? 3.409 4.407 -6.878 1.00 98.75 115 ASP A C 1
ATOM 803 O O . ASP A 1 115 ? 2.593 4.771 -6.030 1.00 98.75 115 ASP A O 1
ATOM 807 N N . ASP A 1 116 ? 3.165 4.506 -8.189 1.00 98.69 116 ASP A N 1
ATOM 808 C CA . ASP A 1 116 ? 1.926 5.062 -8.749 1.00 98.69 116 ASP A CA 1
ATOM 809 C C . ASP A 1 116 ? 0.696 4.259 -8.303 1.00 98.69 116 ASP A C 1
ATOM 811 O O . ASP A 1 116 ? -0.308 4.828 -7.865 1.00 98.69 116 ASP A O 1
ATOM 815 N N . GLN A 1 117 ? 0.774 2.924 -8.363 1.00 98.69 117 GLN A N 1
ATOM 816 C CA . GLN A 1 117 ? -0.296 2.065 -7.862 1.00 98.69 117 GLN A CA 1
ATOM 817 C C . GLN A 1 117 ? -0.493 2.222 -6.349 1.00 98.69 117 GLN A C 1
ATOM 819 O O . GLN A 1 117 ? -1.633 2.264 -5.889 1.00 98.69 117 GLN A O 1
ATOM 824 N N . ASN A 1 118 ? 0.585 2.350 -5.571 1.00 98.69 118 ASN A N 1
ATOM 825 C CA . ASN A 1 118 ? 0.480 2.585 -4.134 1.00 98.69 118 ASN A CA 1
ATOM 826 C C . ASN A 1 118 ? -0.256 3.902 -3.849 1.00 98.69 118 ASN A C 1
ATOM 828 O O . ASN A 1 118 ? -1.169 3.925 -3.031 1.00 98.69 118 ASN A O 1
ATOM 832 N N . ALA A 1 119 ? 0.071 4.980 -4.566 1.00 98.75 119 ALA A N 1
ATOM 833 C CA . ALA A 1 119 ? -0.618 6.261 -4.424 1.00 98.75 119 ALA A CA 1
ATOM 834 C C . ALA A 1 119 ? -2.122 6.150 -4.739 1.00 98.75 119 ALA A C 1
ATOM 836 O O . ALA A 1 119 ? -2.945 6.682 -3.995 1.00 98.75 119 ALA A O 1
ATOM 837 N N . GLN A 1 120 ? -2.491 5.410 -5.790 1.00 98.69 120 GLN A N 1
ATOM 838 C CA . GLN A 1 120 ? -3.896 5.129 -6.119 1.00 98.69 120 GLN A CA 1
ATOM 839 C C . GLN A 1 120 ? -4.593 4.301 -5.030 1.00 98.69 120 GLN A C 1
ATOM 841 O O . GLN A 1 120 ? -5.738 4.586 -4.687 1.00 98.69 120 GLN A O 1
ATOM 846 N N . CYS A 1 121 ? -3.900 3.309 -4.467 1.00 98.62 121 CYS A N 1
ATOM 847 C CA . CYS A 1 121 ? -4.405 2.489 -3.369 1.00 98.62 121 CYS A CA 1
ATOM 848 C C . CYS A 1 121 ? -4.676 3.338 -2.123 1.00 98.62 121 CYS A C 1
ATOM 850 O O . CYS A 1 121 ? -5.772 3.281 -1.571 1.00 98.62 121 CYS A O 1
ATOM 852 N N . HIS A 1 122 ? -3.726 4.193 -1.728 1.00 98.44 122 HIS A N 1
ATOM 853 C CA . HIS A 1 122 ? -3.888 5.125 -0.607 1.00 98.44 122 HIS A CA 1
ATOM 854 C C . HIS A 1 122 ? -5.016 6.140 -0.846 1.00 98.44 122 HIS A C 1
ATOM 856 O O . HIS A 1 122 ? -5.786 6.424 0.066 1.00 98.44 122 HIS A O 1
ATOM 862 N N . ALA A 1 123 ? -5.187 6.626 -2.078 1.00 98.31 123 ALA A N 1
ATOM 863 C CA . ALA A 1 123 ? -6.277 7.535 -2.436 1.00 98.31 123 ALA A CA 1
ATOM 864 C C . ALA A 1 123 ? -7.680 6.899 -2.353 1.00 98.31 123 ALA A C 1
ATOM 866 O O . ALA A 1 123 ? -8.669 7.625 -2.304 1.00 98.31 123 ALA A O 1
ATOM 867 N N . ALA A 1 124 ? -7.794 5.566 -2.326 1.00 97.25 124 ALA A N 1
ATOM 868 C CA . ALA A 1 124 ? -9.084 4.875 -2.278 1.00 97.25 124 ALA A CA 1
ATOM 869 C C . ALA A 1 124 ? -9.767 4.912 -0.894 1.00 97.25 124 ALA A C 1
ATOM 871 O O . ALA A 1 124 ? -10.953 4.595 -0.797 1.00 97.25 124 ALA A O 1
ATOM 872 N N . PHE A 1 125 ? -9.042 5.278 0.168 1.00 92.94 125 PHE A N 1
ATOM 87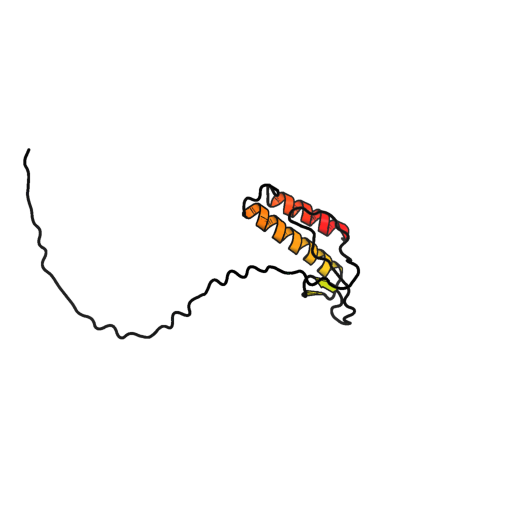3 C CA . PHE A 1 125 ? -9.559 5.345 1.545 1.00 92.94 125 PHE A CA 1
ATOM 874 C C . PHE A 1 125 ? -9.108 6.596 2.322 1.00 92.94 125 PHE A C 1
ATOM 876 O O . PHE A 1 125 ? -9.324 6.672 3.537 1.00 92.94 125 PHE A O 1
ATOM 883 N N . ALA A 1 126 ? -8.448 7.534 1.633 1.00 79.81 126 ALA A N 1
ATOM 884 C CA . ALA A 1 126 ? -7.991 8.808 2.184 1.00 79.81 126 ALA A CA 1
ATOM 885 C C . ALA A 1 126 ? -9.146 9.781 2.451 1.00 79.81 126 ALA A C 1
ATOM 887 O O . ALA A 1 126 ? -10.093 9.829 1.633 1.00 79.81 126 ALA A O 1
#

Foldseek 3Di:
DDDDDDDDPDDDDDDDDDDDPPPPPPPPPPPPPPPCPLPQPPDPADFPQPQDDAQLHAQFGWGQCPDPQFRTDGSRDTHRDPLVNQLVSLVVSLVSNQVCCVVVNPSRVHSVVSVVSSVVSNVVPD

Radius of gyration: 28.84 Å; chains: 1; bounding box: 85×31×51 Å

Sequence (126 aa):
MKSTIISLCTLMLAASAAATPLAHQARGFVLQRQASNSTAGAADGTNLQTFTGTLGGAAPPVVNNGDAKRPFTIDGDTFVNLNGALGRSCDRQKNACASLANSGDATVTSVAQCDDQNAQCHAAFA

pLDDT: mean 81.95, std 20.47, range [42.31, 98.75]

Secondary structure (DSSP, 8-state):
-------------------------------------------SS---------TTSPPPPPEE---SS--EEETTEEESSHHHHHHHHHHHHHHHHHHHHHHT-TT---HHHHHHHHHHHHHTT-